Protein AF-A0A316L2T4-F1 (afdb_monomer_lite)

pLDDT: mean 74.72, std 11.22, range [50.94, 92.94]

Secondary structure (DSSP, 8-state):
-------B-HHHHHHHHHTS----EEEES-TTS-EEEEEETTEEEEEE--TTTS-EEESS---HHHHTS-EEEESSHHHHS---

Structure (mmCIF, N/CA/C/O backbone):
data_AF-A0A316L2T4-F1
#
_entry.id   AF-A0A316L2T4-F1
#
loop_
_atom_site.group_PDB
_atom_site.id
_atom_site.type_symbol
_atom_site.label_atom_id
_atom_site.label_alt_id
_atom_site.label_comp_id
_atom_site.label_asym_id
_atom_site.label_entity_id
_atom_site.label_seq_id
_atom_site.pdbx_PDB_ins_code
_atom_site.Cartn_x
_atom_site.Cartn_y
_atom_site.Cartn_z
_atom_site.occupancy
_atom_site.B_iso_or_equiv
_atom_site.auth_seq_id
_atom_site.auth_comp_id
_atom_site.auth_asym_id
_atom_site.auth_atom_id
_atom_site.pdbx_PDB_model_num
ATOM 1 N N . MET A 1 1 ? -9.135 -10.282 18.308 1.00 57.03 1 MET A N 1
ATOM 2 C CA . MET A 1 1 ? -8.439 -9.969 17.042 1.00 57.03 1 MET A CA 1
ATOM 3 C C . MET A 1 1 ? -9.120 -8.749 16.429 1.00 57.03 1 MET A C 1
ATOM 5 O O . MET A 1 1 ? -10.343 -8.764 16.337 1.00 57.03 1 MET A O 1
ATOM 9 N N . LYS A 1 2 ? -8.396 -7.657 16.136 1.00 64.44 2 LYS A N 1
ATOM 10 C CA . LYS A 1 2 ? -9.005 -6.475 15.491 1.00 64.44 2 LYS A CA 1
ATOM 11 C C . LYS A 1 2 ? -9.371 -6.844 14.052 1.00 64.44 2 LYS A C 1
ATOM 13 O O . LYS A 1 2 ? -8.549 -7.421 13.352 1.00 64.44 2 LYS A O 1
ATOM 18 N N . LYS A 1 3 ? -10.595 -6.526 13.630 1.00 73.00 3 LYS A N 1
ATOM 19 C CA . LYS A 1 3 ? -11.036 -6.706 12.244 1.00 73.00 3 LYS A CA 1
ATOM 20 C C . LYS A 1 3 ? -10.672 -5.445 11.466 1.00 73.00 3 LYS A C 1
ATOM 22 O O . LYS A 1 3 ? -11.200 -4.377 11.762 1.00 73.00 3 LYS A O 1
ATOM 27 N N . TYR A 1 4 ? -9.744 -5.567 10.527 1.00 81.69 4 TYR A N 1
ATOM 28 C CA . TYR A 1 4 ? -9.365 -4.485 9.624 1.00 81.69 4 TYR A CA 1
ATOM 29 C C . TYR A 1 4 ? -10.208 -4.564 8.350 1.00 81.69 4 TYR A C 1
ATOM 31 O O . TYR A 1 4 ? -10.595 -5.655 7.931 1.00 81.69 4 TYR A O 1
ATOM 39 N N . ILE A 1 5 ? -10.541 -3.409 7.777 1.00 86.62 5 ILE A N 1
ATOM 40 C CA . ILE A 1 5 ? -11.306 -3.296 6.532 1.00 86.62 5 ILE A CA 1
ATOM 41 C C . ILE A 1 5 ? -10.331 -2.842 5.450 1.00 86.62 5 ILE A C 1
ATOM 43 O O . ILE A 1 5 ? -9.632 -1.853 5.657 1.00 86.62 5 ILE A O 1
ATOM 47 N N . TYR A 1 6 ? -10.292 -3.584 4.345 1.00 89.12 6 TYR A N 1
ATOM 48 C CA . TYR A 1 6 ? -9.497 -3.300 3.153 1.00 89.12 6 TYR A CA 1
ATOM 49 C C . TYR A 1 6 ? -10.465 -3.072 1.993 1.00 89.12 6 TYR A C 1
ATOM 51 O O . TYR A 1 6 ? -10.991 -4.018 1.410 1.00 89.12 6 TYR A O 1
ATOM 59 N N . ASP A 1 7 ? -10.782 -1.813 1.728 1.00 92.94 7 ASP A N 1
ATOM 60 C CA . ASP A 1 7 ? -11.825 -1.395 0.790 1.00 92.94 7 ASP A CA 1
ATOM 61 C C . ASP A 1 7 ? -11.271 -0.734 -0.478 1.00 92.94 7 ASP A C 1
ATOM 63 O O . ASP A 1 7 ? -11.979 -0.667 -1.484 1.00 92.94 7 ASP A O 1
ATOM 67 N N . LEU A 1 8 ? -9.996 -0.336 -0.476 1.00 91.62 8 LEU A N 1
ATOM 68 C CA . LEU A 1 8 ? -9.359 0.339 -1.603 1.00 91.62 8 LEU A CA 1
ATOM 69 C C . LEU A 1 8 ? -8.758 -0.635 -2.606 1.00 91.62 8 LEU A C 1
ATOM 71 O O . LEU A 1 8 ? -8.154 -1.644 -2.241 1.00 91.62 8 LEU A O 1
ATOM 75 N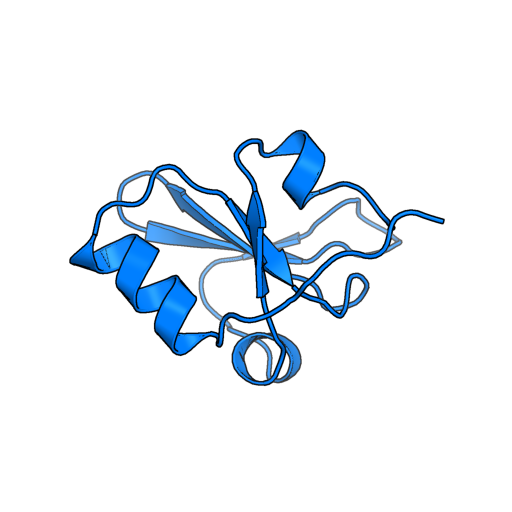 N . THR A 1 9 ? -8.897 -0.313 -3.886 1.00 91.44 9 THR A N 1
ATOM 76 C CA . THR A 1 9 ? -8.111 -0.924 -4.963 1.00 91.44 9 THR A CA 1
ATOM 77 C C . THR A 1 9 ? -6.742 -0.260 -5.079 1.00 91.44 9 THR A C 1
ATOM 79 O O . THR A 1 9 ? -6.515 0.830 -4.556 1.00 91.44 9 THR A O 1
ATOM 82 N N . PHE A 1 10 ? -5.831 -0.885 -5.823 1.00 85.88 10 PHE A N 1
ATOM 83 C CA . PHE A 1 10 ? -4.559 -0.260 -6.172 1.00 85.88 10 PHE A CA 1
ATOM 84 C C . PHE A 1 10 ? -4.743 1.067 -6.934 1.00 85.88 10 PHE A C 1
ATOM 86 O O . PHE A 1 10 ? -4.024 2.030 -6.680 1.00 85.88 10 PHE A O 1
ATOM 93 N N . GLN A 1 11 ? -5.742 1.157 -7.819 1.00 88.56 11 GLN A N 1
ATOM 94 C CA . GLN A 1 11 ? -6.061 2.388 -8.546 1.00 88.56 11 GLN A CA 1
ATOM 95 C C . GLN A 1 11 ? -6.520 3.512 -7.608 1.00 88.56 11 GLN A C 1
ATOM 97 O O . GLN A 1 11 ? -6.095 4.650 -7.792 1.00 88.56 11 GLN A O 1
ATOM 102 N N . ASP A 1 12 ? -7.327 3.198 -6.588 1.00 91.56 12 ASP A N 1
ATOM 103 C CA . ASP A 1 12 ? -7.743 4.185 -5.579 1.00 91.56 12 ASP A CA 1
ATOM 104 C C . ASP A 1 12 ? -6.527 4.731 -4.818 1.00 91.56 12 ASP A C 1
ATOM 106 O O . ASP A 1 12 ? -6.400 5.937 -4.623 1.00 91.56 12 ASP A O 1
ATOM 110 N N . VAL A 1 13 ? -5.581 3.854 -4.460 1.00 87.75 13 VAL A N 1
ATOM 111 C CA . VAL A 1 13 ? -4.329 4.255 -3.799 1.00 87.75 13 VAL A CA 1
ATOM 112 C C . VAL A 1 13 ? -3.496 5.182 -4.683 1.00 87.75 13 VAL A C 1
ATOM 114 O O . VAL A 1 13 ? -3.038 6.224 -4.216 1.00 87.75 13 VAL A O 1
ATOM 117 N N . LEU A 1 14 ? -3.315 4.843 -5.964 1.00 86.25 14 LEU A N 1
ATOM 118 C CA . LEU A 1 14 ? -2.580 5.700 -6.900 1.00 86.25 14 LEU A CA 1
ATOM 119 C C . LEU A 1 14 ? -3.244 7.070 -7.051 1.00 86.25 14 LEU A C 1
ATOM 121 O O . LEU A 1 14 ? -2.547 8.085 -7.024 1.00 86.25 14 LEU A O 1
ATOM 125 N N . LYS A 1 15 ? -4.575 7.100 -7.170 1.00 89.00 15 LYS A N 1
ATOM 126 C CA . LYS A 1 15 ? -5.351 8.338 -7.252 1.00 89.00 15 LYS A CA 1
ATOM 127 C C . LYS A 1 15 ? -5.096 9.225 -6.039 1.00 89.00 15 LYS A C 1
ATOM 129 O O . LYS A 1 15 ? -4.748 10.392 -6.184 1.00 89.00 15 LYS A O 1
ATOM 134 N N . GLU A 1 16 ? -5.187 8.667 -4.841 1.00 88.50 16 GLU A N 1
ATOM 135 C CA . GLU A 1 16 ? -4.981 9.443 -3.621 1.00 88.50 16 GLU A CA 1
ATOM 136 C C . GLU A 1 16 ? -3.547 9.959 -3.467 1.00 88.50 16 GLU A C 1
ATOM 138 O O . GLU A 1 16 ? -3.334 11.084 -3.018 1.00 88.50 16 GLU A O 1
ATOM 143 N N . ILE A 1 17 ? -2.555 9.158 -3.855 1.00 82.69 17 ILE A N 1
ATOM 144 C CA . ILE A 1 17 ? -1.141 9.538 -3.774 1.00 82.69 17 ILE A CA 1
ATOM 145 C C . ILE A 1 17 ? -0.800 10.647 -4.774 1.00 82.69 17 ILE A C 1
ATOM 147 O O . ILE A 1 17 ? -0.096 11.604 -4.438 1.00 82.69 17 ILE A O 1
ATOM 151 N N . PHE A 1 18 ? -1.251 10.505 -6.020 1.00 82.12 18 PHE A N 1
ATOM 152 C CA . PHE A 1 18 ? -0.793 11.352 -7.118 1.00 82.12 18 PHE A CA 1
ATOM 153 C C . PHE A 1 18 ? -1.719 12.524 -7.428 1.00 82.12 18 PHE A C 1
ATOM 155 O O . PHE A 1 18 ? -1.217 13.589 -7.783 1.00 82.12 18 PHE A O 1
ATOM 162 N N . GLU A 1 19 ? -3.032 12.354 -7.286 1.00 84.38 19 GLU A N 1
ATOM 163 C CA . GLU A 1 19 ? -4.016 13.399 -7.592 1.00 84.38 19 GLU A CA 1
ATOM 164 C C . GLU A 1 19 ? -4.428 14.184 -6.344 1.00 84.38 19 GLU A C 1
ATOM 166 O O . GLU A 1 19 ? -4.639 15.392 -6.424 1.00 84.38 19 GLU A O 1
ATOM 171 N N . GLU A 1 20 ? -4.525 13.516 -5.192 1.00 83.06 20 GLU A N 1
ATOM 172 C CA . GLU A 1 20 ? -5.065 14.114 -3.960 1.00 83.06 20 GLU A CA 1
ATOM 173 C C . GLU A 1 20 ? -3.977 14.491 -2.938 1.00 83.06 20 GLU A C 1
ATOM 175 O O . GLU A 1 20 ? -4.291 15.052 -1.890 1.00 83.06 20 GLU A O 1
ATOM 180 N N . ASP A 1 21 ? -2.704 14.209 -3.251 1.00 76.75 21 ASP A N 1
ATOM 181 C CA . ASP A 1 21 ? -1.527 14.443 -2.394 1.00 76.75 21 ASP A CA 1
ATOM 182 C C . ASP A 1 21 ? -1.726 13.931 -0.956 1.00 76.75 21 ASP A C 1
ATOM 184 O O . ASP A 1 21 ? -1.368 14.578 0.032 1.00 76.75 21 ASP A O 1
ATOM 188 N N . SER A 1 22 ? -2.354 12.759 -0.838 1.00 80.81 22 SER A N 1
ATOM 189 C CA . SER A 1 22 ? -2.743 12.185 0.444 1.00 80.81 22 SER A CA 1
ATOM 190 C C . SER A 1 22 ? -1.527 11.982 1.360 1.00 80.81 22 SER A C 1
ATOM 192 O O . SER A 1 22 ? -0.556 11.331 0.964 1.00 80.81 22 SER A O 1
ATOM 194 N N . PRO A 1 23 ? -1.581 12.448 2.625 1.00 78.38 23 PRO A N 1
ATOM 195 C CA . PRO A 1 23 ? -0.530 12.203 3.612 1.00 78.38 23 PRO A CA 1
ATOM 196 C C . PRO A 1 23 ? -0.622 10.796 4.228 1.00 78.38 23 PRO A C 1
ATOM 198 O O . PRO A 1 23 ? 0.092 10.488 5.186 1.00 78.38 23 PRO A O 1
ATOM 201 N N . CYS A 1 24 ? -1.555 9.963 3.755 1.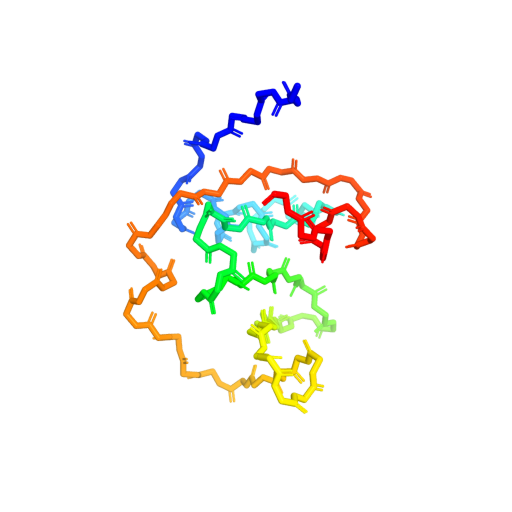00 83.50 24 CYS A N 1
ATOM 202 C CA . CYS A 1 24 ? -1.786 8.635 4.299 1.00 83.50 24 CYS A CA 1
ATOM 203 C C . CYS A 1 24 ? -0.742 7.632 3.814 1.00 83.50 24 CYS A C 1
ATOM 205 O O . CYS A 1 24 ? -0.140 7.752 2.750 1.00 83.50 24 CYS A O 1
ATOM 207 N N . TRP A 1 25 ? -0.605 6.583 4.610 1.00 84.12 25 TRP A N 1
ATOM 208 C CA . TRP A 1 25 ? 0.077 5.361 4.238 1.00 84.12 25 TRP A CA 1
ATOM 209 C C . TRP A 1 25 ? -0.962 4.326 3.817 1.00 84.12 25 TRP A C 1
ATOM 211 O O . TRP A 1 25 ? -2.099 4.337 4.302 1.00 84.12 25 TRP A O 1
ATOM 221 N N . TYR A 1 26 ? -0.562 3.402 2.954 1.00 85.69 26 TYR A N 1
ATOM 222 C CA . TYR A 1 26 ? -1.444 2.359 2.442 1.00 85.69 26 TYR A CA 1
ATOM 223 C C . TYR A 1 26 ? -0.872 1.003 2.775 1.00 85.69 26 TYR A C 1
ATOM 225 O O . TYR A 1 26 ? 0.305 0.750 2.538 1.00 85.69 26 TYR A O 1
ATOM 233 N N . GLN A 1 27 ? -1.711 0.143 3.333 1.00 85.19 27 GLN A N 1
ATOM 234 C CA . GLN A 1 27 ? -1.329 -1.206 3.709 1.00 85.19 27 GLN A CA 1
ATOM 235 C C . GLN A 1 27 ? -2.174 -2.209 2.937 1.00 85.19 27 GLN A C 1
ATOM 237 O O . GLN A 1 27 ? -3.404 -2.142 3.001 1.00 85.19 27 GLN A O 1
ATOM 242 N N . GLY A 1 28 ? -1.506 -3.125 2.239 1.00 84.75 28 GLY A N 1
ATOM 243 C CA . GLY A 1 28 ? -2.140 -4.239 1.538 1.00 84.75 28 GLY A CA 1
ATOM 244 C C . GLY A 1 28 ? -2.693 -5.310 2.484 1.00 84.75 28 GLY A C 1
ATOM 245 O O . GLY A 1 28 ? -2.217 -5.469 3.612 1.00 84.75 28 GLY A O 1
ATOM 246 N N . GLU A 1 29 ? -3.717 -6.036 2.039 1.00 83.31 29 GLU A N 1
ATOM 247 C CA . GLU A 1 29 ? -4.319 -7.139 2.801 1.00 83.31 29 GLU A CA 1
ATOM 248 C C . GLU A 1 29 ? -3.367 -8.337 2.949 1.00 83.31 29 GLU A C 1
ATOM 250 O O . GLU A 1 29 ? -3.359 -9.001 3.987 1.00 83.31 29 GLU A O 1
ATOM 255 N N . ASN A 1 30 ? -2.527 -8.586 1.940 1.00 76.12 30 ASN A N 1
ATOM 256 C CA . ASN A 1 30 ? -1.626 -9.730 1.897 1.00 76.12 30 ASN A CA 1
ATOM 257 C C . ASN A 1 30 ? -0.256 -9.302 2.405 1.00 76.12 30 ASN A C 1
ATOM 259 O O . ASN A 1 30 ? 0.654 -9.005 1.644 1.00 76.12 30 ASN A O 1
ATOM 263 N N . PHE A 1 31 ? -0.123 -9.268 3.728 1.00 64.62 31 PHE A N 1
ATOM 264 C CA . PHE A 1 31 ? 1.055 -8.785 4.451 1.00 64.62 31 PHE A CA 1
ATOM 265 C C . PHE A 1 31 ? 2.398 -9.423 4.059 1.00 64.62 31 PHE A C 1
ATOM 267 O O . PHE A 1 31 ? 3.439 -8.802 4.260 1.00 64.62 31 PHE A O 1
ATOM 274 N N . GLN A 1 32 ? 2.388 -10.658 3.544 1.00 54.47 32 GLN A N 1
ATOM 275 C CA . GLN A 1 32 ? 3.594 -11.359 3.078 1.00 54.47 32 GLN A CA 1
ATOM 276 C C . GLN A 1 32 ? 4.060 -10.905 1.690 1.00 54.47 32 GLN A C 1
ATOM 278 O O . GLN A 1 32 ? 5.252 -10.961 1.413 1.00 54.47 32 GLN A O 1
ATOM 283 N N . ASP A 1 33 ? 3.140 -10.386 0.877 1.00 50.94 33 ASP A N 1
ATOM 284 C CA . ASP A 1 33 ? 3.391 -9.821 -0.454 1.00 50.94 33 ASP A CA 1
ATOM 285 C C . ASP A 1 33 ? 3.168 -8.289 -0.444 1.00 50.94 33 ASP A C 1
ATOM 287 O O . ASP A 1 33 ? 2.930 -7.657 -1.474 1.00 50.94 33 ASP A O 1
ATOM 291 N N . GLY A 1 34 ? 3.129 -7.704 0.761 1.00 53.66 34 GLY A N 1
ATOM 292 C CA . GLY A 1 34 ? 2.356 -6.510 1.092 1.00 53.66 34 GLY A CA 1
ATOM 293 C C . GLY A 1 34 ? 3.162 -5.227 1.034 1.00 53.66 34 GLY A C 1
ATOM 294 O O . GLY A 1 34 ? 4.136 -5.045 1.763 1.00 53.66 34 GLY A O 1
ATOM 295 N N . VAL A 1 35 ? 2.688 -4.333 0.176 1.00 57.88 35 VAL A N 1
ATOM 296 C CA . VAL A 1 35 ? 3.331 -3.076 -0.179 1.00 57.88 35 VAL A CA 1
ATOM 297 C C . VAL A 1 35 ? 2.871 -1.940 0.707 1.00 57.88 35 VAL A C 1
ATOM 299 O O . VAL A 1 35 ? 1.671 -1.724 0.881 1.00 57.88 35 VAL A O 1
ATOM 302 N N . VAL A 1 36 ? 3.837 -1.170 1.196 1.00 65.38 36 VAL A N 1
ATOM 303 C CA . VAL A 1 36 ? 3.597 0.182 1.691 1.00 65.38 36 VAL A CA 1
ATOM 304 C C . VAL A 1 36 ? 3.873 1.166 0.567 1.00 65.38 36 VAL A C 1
ATOM 306 O O . VAL A 1 36 ? 5.016 1.283 0.124 1.00 65.38 36 VAL A O 1
ATOM 309 N N . PHE A 1 37 ? 2.831 1.870 0.124 1.00 66.62 37 PHE A N 1
ATOM 310 C CA . PHE A 1 37 ? 2.981 2.995 -0.789 1.00 66.62 37 PHE A CA 1
ATOM 311 C C . PHE A 1 37 ? 3.119 4.295 -0.007 1.00 66.62 37 PHE A C 1
ATOM 313 O O . PHE A 1 37 ? 2.262 4.618 0.820 1.00 66.62 37 PHE A O 1
ATOM 320 N N . LEU A 1 38 ? 4.179 5.049 -0.295 1.00 64.81 38 LEU A N 1
ATOM 321 C CA . LEU A 1 38 ? 4.246 6.469 0.036 1.00 64.81 38 LEU A CA 1
ATOM 322 C C . LEU A 1 38 ? 4.746 7.270 -1.163 1.00 64.81 38 LEU A C 1
ATOM 324 O O . LEU A 1 38 ? 5.559 6.786 -1.957 1.00 64.81 38 LEU A O 1
ATOM 328 N N . LYS A 1 39 ? 4.315 8.527 -1.239 1.00 63.09 39 LYS A N 1
ATOM 329 C CA . LYS A 1 39 ? 4.994 9.540 -2.041 1.00 63.09 39 LYS A CA 1
ATOM 330 C C . LYS A 1 39 ? 6.224 9.999 -1.272 1.00 63.09 39 LYS A C 1
ATOM 332 O O . LYS A 1 39 ? 6.097 10.647 -0.235 1.00 63.09 39 LYS A O 1
ATOM 337 N N . GLN A 1 40 ? 7.416 9.680 -1.761 1.00 65.12 40 GLN A N 1
ATOM 338 C CA .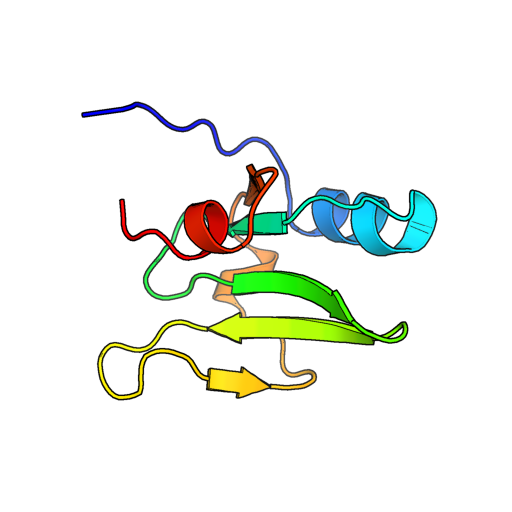 GLN A 1 40 ? 8.657 10.198 -1.186 1.00 65.12 40 GLN A CA 1
ATOM 339 C C . GLN A 1 40 ? 9.403 10.995 -2.250 1.00 65.12 40 GLN A C 1
ATOM 341 O O . GLN A 1 40 ? 9.788 10.444 -3.275 1.00 65.12 40 GLN A O 1
ATOM 346 N N . PHE A 1 41 ? 9.595 12.296 -2.014 1.00 68.06 41 PHE A N 1
ATOM 347 C CA . PHE A 1 41 ? 10.255 13.212 -2.960 1.00 68.06 41 PHE A CA 1
ATOM 348 C C . PHE A 1 41 ? 9.613 13.269 -4.362 1.00 68.06 41 PHE A C 1
ATOM 3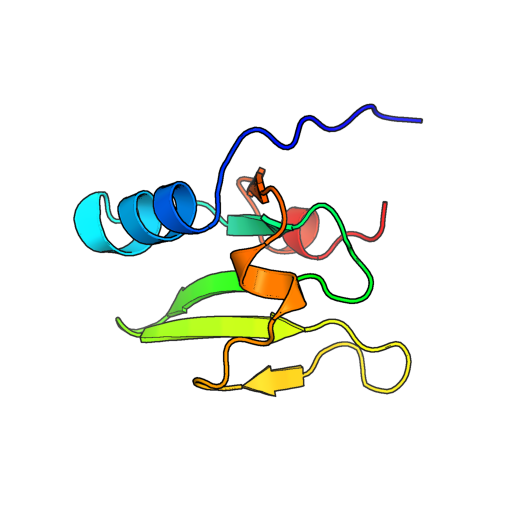50 O O . PHE A 1 41 ? 10.286 13.586 -5.334 1.00 68.06 41 PHE A O 1
ATOM 357 N N . GLY A 1 42 ? 8.308 12.994 -4.468 1.00 66.12 42 GLY A N 1
ATOM 358 C CA . GLY A 1 42 ? 7.581 12.982 -5.744 1.00 66.12 42 GLY A CA 1
ATOM 359 C C . GLY A 1 42 ? 7.526 11.617 -6.436 1.00 66.12 42 GLY A C 1
ATOM 360 O O . GLY A 1 42 ? 6.735 11.463 -7.362 1.00 66.12 42 GLY A O 1
ATOM 361 N N . ASP A 1 43 ? 8.270 10.624 -5.943 1.00 69.50 43 ASP A N 1
ATOM 362 C CA . ASP A 1 43 ? 8.264 9.261 -6.472 1.00 69.50 43 ASP A CA 1
ATOM 363 C C . ASP A 1 43 ? 7.354 8.340 -5.654 1.00 69.50 43 ASP A C 1
ATOM 365 O O . ASP A 1 43 ? 7.263 8.456 -4.425 1.00 69.50 43 ASP A O 1
ATOM 369 N N . LEU A 1 44 ? 6.737 7.367 -6.330 1.00 73.75 44 LEU A N 1
ATOM 370 C CA . LEU A 1 44 ? 6.103 6.235 -5.660 1.00 73.75 44 LEU A CA 1
ATOM 371 C C . LEU A 1 44 ? 7.190 5.317 -5.112 1.00 73.75 44 LEU A C 1
ATOM 373 O O . LEU A 1 44 ? 8.024 4.806 -5.865 1.00 73.75 44 LEU A O 1
ATOM 377 N N . ARG A 1 45 ? 7.167 5.084 -3.804 1.00 72.81 45 ARG A N 1
ATOM 378 C CA . ARG A 1 45 ? 8.000 4.064 -3.170 1.00 72.81 45 ARG A CA 1
ATOM 379 C C . ARG A 1 45 ? 7.135 2.893 -2.756 1.00 72.81 45 ARG A C 1
ATOM 381 O O . ARG A 1 45 ? 6.074 3.085 -2.172 1.00 72.81 45 ARG A O 1
ATOM 388 N N . GLU A 1 46 ? 7.632 1.704 -3.055 1.00 76.19 46 GLU A N 1
ATOM 389 C CA . GLU A 1 46 ? 7.076 0.424 -2.649 1.00 76.19 46 GLU A CA 1
ATOM 390 C C . GLU A 1 46 ? 8.029 -0.212 -1.634 1.00 76.19 46 GLU A C 1
ATOM 392 O O . GLU A 1 46 ? 9.247 -0.234 -1.837 1.00 76.19 46 GLU A O 1
ATOM 397 N N . ARG A 1 47 ? 7.478 -0.720 -0.528 1.00 75.56 47 ARG A N 1
ATOM 398 C CA . ARG A 1 47 ? 8.212 -1.570 0.417 1.00 75.56 47 ARG A CA 1
ATOM 399 C C . ARG A 1 47 ? 7.553 -2.926 0.529 1.00 75.56 47 ARG A C 1
ATOM 401 O O . ARG A 1 47 ? 6.411 -2.985 0.968 1.00 75.56 47 ARG A O 1
ATOM 408 N N . ILE A 1 48 ? 8.296 -3.976 0.202 1.00 71.88 48 ILE A N 1
ATOM 409 C CA . ILE A 1 48 ? 7.868 -5.370 0.319 1.00 71.88 48 ILE A CA 1
ATOM 410 C C . ILE A 1 48 ? 8.538 -5.970 1.555 1.00 71.88 48 ILE A C 1
ATOM 412 O O . ILE A 1 48 ? 9.765 -6.017 1.646 1.00 71.88 48 ILE A O 1
ATOM 416 N N . PHE A 1 49 ? 7.750 -6.428 2.524 1.00 69.31 49 PHE A N 1
ATOM 417 C CA . PHE A 1 49 ? 8.272 -7.001 3.767 1.00 69.31 49 PHE A CA 1
ATOM 418 C C . PHE A 1 49 ? 8.613 -8.477 3.579 1.00 69.31 49 PHE A C 1
ATOM 420 O O . PHE A 1 49 ? 7.727 -9.324 3.529 1.00 69.31 49 PHE A O 1
ATOM 427 N N . THR A 1 50 ? 9.904 -8.804 3.526 1.00 63.94 50 THR A N 1
ATOM 428 C CA . THR A 1 50 ? 10.362 -10.195 3.433 1.00 63.94 50 THR A CA 1
ATOM 429 C C . THR A 1 50 ? 10.802 -10.722 4.805 1.00 63.94 50 THR A C 1
ATOM 431 O O . THR A 1 50 ? 11.323 -9.961 5.629 1.00 63.94 50 THR A O 1
ATOM 434 N N . PRO A 1 51 ? 10.623 -12.028 5.089 1.00 59.16 51 PRO A N 1
ATOM 435 C CA . PRO A 1 51 ? 11.064 -12.631 6.348 1.00 59.16 51 PRO A CA 1
ATOM 436 C C . PRO A 1 51 ? 12.567 -12.480 6.627 1.00 59.16 51 PRO A C 1
ATOM 438 O O . PRO A 1 51 ? 12.959 -12.435 7.789 1.00 59.16 51 PRO A O 1
ATOM 441 N N . GLU A 1 52 ? 13.391 -12.403 5.579 1.00 58.34 52 GLU A N 1
ATOM 442 C CA . GLU A 1 52 ? 14.857 -12.433 5.673 1.00 58.34 52 GLU A CA 1
ATOM 443 C C . GLU A 1 52 ? 15.503 -11.052 5.863 1.00 58.34 52 GLU A C 1
ATOM 445 O O . GLU A 1 52 ? 16.548 -10.964 6.504 1.00 58.34 52 GLU A O 1
ATOM 450 N N . PHE A 1 53 ? 14.896 -9.971 5.355 1.00 55.38 53 PHE A N 1
ATOM 451 C CA . PHE A 1 53 ? 15.548 -8.649 5.287 1.00 55.38 53 PHE A CA 1
ATOM 452 C C . PHE A 1 53 ? 14.810 -7.533 6.037 1.00 55.38 53 PHE A C 1
ATOM 454 O O . PHE A 1 53 ? 15.253 -6.386 6.041 1.00 55.38 53 PHE A O 1
ATOM 461 N N . GLY A 1 54 ? 13.677 -7.830 6.677 1.00 63.56 54 GLY A N 1
ATOM 462 C CA . GLY A 1 54 ? 12.806 -6.809 7.258 1.00 63.56 54 GLY A CA 1
ATOM 463 C C . GLY A 1 54 ? 11.938 -6.158 6.183 1.00 63.56 54 GLY A C 1
ATOM 464 O O . GLY A 1 54 ? 10.725 -6.321 6.237 1.00 63.56 54 GLY A O 1
ATOM 465 N N . TYR A 1 55 ? 12.535 -5.498 5.184 1.00 64.81 55 TYR A N 1
ATOM 466 C CA . TYR A 1 55 ? 11.861 -5.074 3.949 1.00 64.81 55 TYR A CA 1
ATOM 467 C C . TYR A 1 55 ? 12.853 -4.866 2.792 1.00 64.81 55 TYR A C 1
ATOM 469 O O . TYR A 1 55 ? 14.006 -4.499 3.008 1.00 64.81 55 TYR A O 1
ATOM 477 N N . GLN A 1 56 ? 12.390 -5.058 1.558 1.00 67.25 56 GLN A N 1
ATOM 478 C CA . GLN A 1 56 ? 13.030 -4.561 0.339 1.00 67.25 56 GLN A CA 1
ATOM 479 C C . GLN A 1 56 ? 12.296 -3.297 -0.117 1.00 67.25 56 GLN A C 1
ATOM 481 O O . GLN A 1 56 ? 11.066 -3.255 -0.110 1.00 67.25 56 GLN A O 1
ATOM 486 N N . GLN A 1 57 ? 13.045 -2.251 -0.469 1.00 67.19 57 GLN A N 1
ATOM 487 C CA . GLN A 1 57 ? 12.501 -1.012 -1.022 1.00 67.19 57 GLN A CA 1
ATOM 488 C C . GLN A 1 57 ? 13.032 -0.853 -2.442 1.00 67.19 57 GLN A C 1
ATOM 490 O O . GLN A 1 57 ? 14.206 -0.534 -2.616 1.00 67.19 57 GLN A O 1
ATOM 495 N N . ASP A 1 58 ? 12.165 -1.045 -3.430 1.00 59.34 58 ASP A N 1
ATOM 496 C CA . ASP A 1 58 ? 12.525 -0.962 -4.844 1.00 59.34 58 ASP A CA 1
ATOM 497 C C . ASP A 1 58 ? 11.745 0.134 -5.579 1.00 59.34 58 ASP A C 1
ATOM 499 O O . ASP A 1 58 ? 10.789 0.739 -5.087 1.00 59.34 58 ASP A O 1
ATOM 503 N N . THR A 1 59 ? 12.229 0.468 -6.771 1.00 57.84 59 THR A N 1
ATOM 504 C CA . THR A 1 59 ? 11.628 1.429 -7.703 1.00 57.84 59 THR A CA 1
ATOM 505 C C . THR A 1 59 ? 11.932 0.951 -9.127 1.00 57.84 59 THR A C 1
ATOM 507 O O . THR A 1 59 ? 13.113 0.817 -9.438 1.00 57.84 59 THR A O 1
ATOM 510 N N . PRO A 1 60 ? 10.964 0.752 -10.044 1.00 56.41 60 PRO A N 1
ATOM 511 C CA . PRO A 1 60 ? 9.587 0.289 -9.903 1.00 56.41 60 PRO A CA 1
ATOM 512 C C . PRO A 1 60 ? 9.399 -1.039 -10.679 1.00 56.41 60 PRO A C 1
ATOM 514 O O . PRO A 1 60 ? 9.262 -1.042 -11.903 1.00 56.41 60 PRO A O 1
ATOM 517 N N . ILE A 1 61 ? 9.358 -2.179 -9.989 1.00 58.66 61 ILE A N 1
ATOM 518 C CA . ILE A 1 61 ? 8.777 -3.408 -10.549 1.00 58.66 61 ILE A CA 1
ATOM 519 C C . ILE A 1 61 ? 7.632 -3.785 -9.624 1.00 58.66 61 ILE A C 1
ATOM 521 O O . ILE A 1 61 ? 7.814 -4.492 -8.639 1.00 58.66 61 ILE A O 1
ATOM 525 N N . ILE A 1 62 ? 6.451 -3.262 -9.949 1.00 65.19 62 ILE A N 1
ATOM 526 C CA . ILE A 1 62 ? 5.229 -3.558 -9.208 1.00 65.19 62 ILE A CA 1
ATOM 527 C C . ILE A 1 62 ? 4.895 -5.027 -9.464 1.00 65.19 62 ILE A C 1
ATOM 529 O O . ILE A 1 62 ? 4.522 -5.415 -10.576 1.00 65.19 62 ILE A O 1
ATOM 533 N N . SER A 1 63 ? 5.065 -5.854 -8.438 1.00 65.75 63 SER A N 1
ATOM 534 C CA . SER A 1 63 ? 4.820 -7.294 -8.535 1.00 65.75 63 SER A CA 1
ATOM 535 C C . SER A 1 63 ? 3.324 -7.591 -8.721 1.00 65.75 63 SER A C 1
ATOM 537 O O . SER A 1 63 ? 2.471 -6.820 -8.286 1.00 65.75 63 SER A O 1
ATOM 539 N N . HIS A 1 64 ? 2.973 -8.719 -9.355 1.00 66.38 64 HIS A N 1
ATOM 540 C CA . HIS A 1 64 ? 1.569 -9.063 -9.655 1.00 66.38 64 HIS A CA 1
ATOM 541 C C . HIS A 1 64 ? 0.656 -9.007 -8.421 1.00 66.38 64 HIS A C 1
ATOM 543 O O . HIS A 1 64 ? -0.430 -8.442 -8.495 1.00 66.38 64 HIS A O 1
ATOM 549 N N . GLY A 1 65 ? 1.129 -9.504 -7.273 1.00 74.06 65 GLY A N 1
ATOM 550 C CA . GLY A 1 65 ? 0.361 -9.512 -6.023 1.00 74.06 65 GLY A CA 1
ATOM 551 C C . GLY A 1 65 ? 0.013 -8.123 -5.478 1.00 74.06 65 GLY A C 1
ATOM 552 O O . GLY A 1 65 ? -0.889 -7.990 -4.656 1.00 74.06 65 GLY A O 1
ATOM 553 N N . VAL A 1 66 ? 0.686 -7.075 -5.945 1.00 76.12 66 VAL A N 1
ATOM 554 C CA . VAL A 1 66 ? 0.524 -5.698 -5.473 1.00 76.12 66 VAL A CA 1
ATOM 555 C C . VAL A 1 66 ? -0.708 -5.057 -6.098 1.00 76.12 66 VAL A C 1
ATOM 557 O O . VAL A 1 66 ? -1.606 -4.611 -5.398 1.00 76.12 66 VAL A O 1
ATOM 560 N N . TYR A 1 67 ? -0.837 -5.068 -7.422 1.00 79.56 67 TYR A N 1
ATOM 561 C CA . TYR A 1 67 ? -1.982 -4.405 -8.051 1.00 79.56 67 TYR A CA 1
ATOM 562 C C . TYR A 1 67 ? -3.289 -5.213 -7.991 1.00 79.56 67 TYR A C 1
ATOM 564 O O . TYR A 1 67 ? -4.347 -4.666 -8.302 1.00 79.56 67 TYR A O 1
ATOM 572 N N . THR A 1 68 ? -3.250 -6.495 -7.607 1.00 83.19 68 THR A N 1
ATOM 573 C CA . THR A 1 68 ? -4.449 -7.350 -7.505 1.00 83.19 68 THR A CA 1
ATOM 574 C C . THR A 1 68 ? -5.091 -7.378 -6.119 1.00 83.19 68 THR A C 1
ATOM 576 O O . THR A 1 68 ? -6.197 -7.901 -5.988 1.00 83.19 68 THR A O 1
ATOM 579 N N . GLN A 1 69 ? -4.424 -6.860 -5.086 1.00 83.56 69 GLN A N 1
ATOM 580 C CA . GLN A 1 69 ? -4.911 -6.926 -3.704 1.00 83.56 69 GLN A CA 1
ATOM 581 C C . GLN A 1 69 ? -5.677 -5.666 -3.275 1.00 83.56 69 GLN A C 1
ATOM 583 O O . GLN A 1 69 ? -5.679 -4.639 -3.963 1.00 83.56 69 GLN A O 1
ATOM 588 N N . LYS A 1 70 ? -6.343 -5.750 -2.118 1.00 89.00 70 LYS A N 1
ATOM 589 C CA . LYS A 1 70 ? -7.008 -4.609 -1.482 1.00 89.00 70 LYS A CA 1
ATOM 590 C C . LYS A 1 70 ? -6.106 -3.905 -0.479 1.00 89.00 70 LYS A C 1
ATOM 592 O O . LYS A 1 70 ? -5.208 -4.504 0.108 1.00 89.00 70 LYS A O 1
ATOM 597 N N . TYR A 1 71 ? -6.399 -2.628 -0.262 1.00 88.38 71 TYR A N 1
ATOM 598 C CA . TYR A 1 71 ? -5.647 -1.733 0.603 1.00 88.38 71 TYR A CA 1
ATOM 599 C C . TYR A 1 71 ? -6.542 -1.071 1.641 1.00 88.38 71 TYR A C 1
ATOM 601 O O . TYR A 1 71 ? -7.752 -0.921 1.459 1.00 88.38 71 TYR A O 1
ATOM 609 N N . ARG A 1 72 ? -5.915 -0.625 2.727 1.00 88.69 72 ARG A N 1
ATOM 610 C CA . ARG A 1 72 ? -6.521 0.284 3.698 1.00 88.69 72 ARG A CA 1
ATOM 611 C C . ARG A 1 72 ? -5.622 1.481 3.949 1.00 88.69 72 ARG A C 1
ATOM 613 O O . ARG A 1 72 ? -4.396 1.352 3.952 1.00 88.69 72 ARG A O 1
ATOM 620 N N . ARG A 1 73 ? -6.245 2.624 4.229 1.00 89.12 73 ARG A N 1
ATOM 621 C CA . ARG A 1 73 ? -5.544 3.830 4.682 1.00 89.12 73 ARG A CA 1
ATOM 622 C C . ARG A 1 73 ? -5.125 3.665 6.133 1.00 89.12 73 ARG A C 1
ATOM 624 O O . ARG A 1 73 ? -5.899 3.185 6.966 1.00 89.12 73 ARG A O 1
ATOM 631 N N . VAL A 1 74 ? -3.926 4.122 6.451 1.00 85.62 74 VAL A N 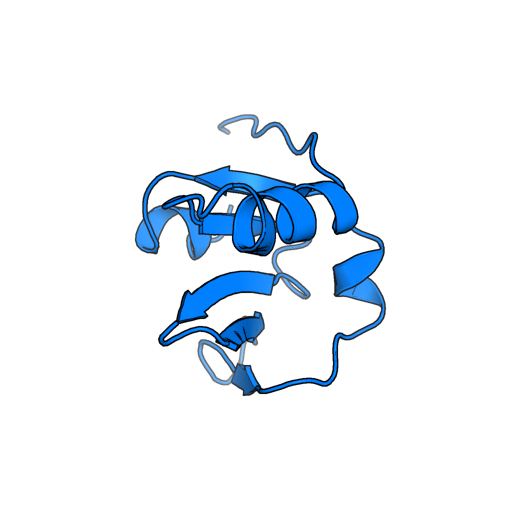1
ATOM 632 C CA . VAL A 1 74 ? -3.459 4.302 7.823 1.00 85.62 74 VAL A CA 1
ATOM 633 C C . VAL A 1 74 ? -2.712 5.624 7.936 1.00 85.62 74 VAL A C 1
ATOM 635 O O . VAL A 1 74 ? -2.138 6.129 6.977 1.00 85.62 74 VAL A O 1
ATOM 638 N N . THR A 1 75 ? -2.739 6.216 9.122 1.00 84.50 75 THR A N 1
ATOM 639 C CA . THR A 1 75 ? -2.204 7.564 9.357 1.00 84.50 75 THR A CA 1
ATOM 640 C C . THR A 1 75 ? -0.750 7.563 9.820 1.00 84.50 75 THR A C 1
ATOM 642 O O . THR A 1 75 ? -0.176 8.626 10.039 1.00 84.50 75 THR A O 1
ATOM 645 N N . SER A 1 76 ? -0.135 6.389 9.984 1.00 81.50 76 SER A N 1
ATOM 646 C CA . SER A 1 76 ? 1.261 6.272 10.396 1.00 81.50 76 SER A CA 1
ATOM 647 C C . SER A 1 76 ? 1.974 5.124 9.691 1.00 81.50 76 SER A C 1
ATOM 649 O O . SER A 1 76 ? 1.393 4.063 9.456 1.00 81.50 76 SER A O 1
ATOM 651 N N . GLN A 1 77 ? 3.267 5.320 9.433 1.00 77.50 77 GLN A N 1
ATOM 652 C CA . GLN A 1 77 ? 4.150 4.282 8.909 1.00 77.50 77 GLN A CA 1
ATOM 653 C C . GLN A 1 77 ? 4.150 3.046 9.818 1.00 77.50 77 GLN A C 1
ATOM 655 O O . GLN A 1 77 ? 3.976 1.931 9.346 1.00 77.50 77 GLN A O 1
ATOM 660 N N . ALA A 1 78 ? 4.260 3.236 11.136 1.00 79.50 78 ALA A N 1
ATOM 661 C CA . ALA A 1 78 ? 4.292 2.129 12.089 1.00 79.50 78 ALA A CA 1
ATOM 662 C C . ALA A 1 78 ? 3.026 1.254 12.033 1.00 79.50 78 ALA A C 1
ATOM 664 O O . ALA A 1 78 ? 3.106 0.043 12.230 1.00 79.50 78 ALA A O 1
ATOM 665 N N . ASP A 1 79 ? 1.858 1.843 11.754 1.00 79.31 79 ASP A N 1
ATOM 666 C CA . ASP A 1 79 ? 0.633 1.070 11.544 1.00 79.31 79 ASP A CA 1
ATOM 667 C C . ASP A 1 79 ? 0.598 0.384 10.176 1.00 79.31 79 ASP A C 1
ATOM 669 O O . ASP A 1 79 ? 0.040 -0.711 10.092 1.00 79.31 79 ASP A O 1
ATOM 673 N N . ALA A 1 80 ? 1.184 0.997 9.141 1.00 79.19 80 ALA A N 1
ATOM 674 C CA . ALA A 1 80 ? 1.304 0.424 7.798 1.00 79.19 80 ALA A CA 1
ATOM 675 C C . ALA A 1 80 ? 2.228 -0.799 7.770 1.00 79.19 80 ALA A C 1
ATOM 677 O O . ALA A 1 80 ? 1.963 -1.755 7.049 1.00 79.19 80 ALA A O 1
ATOM 678 N N . GLU A 1 81 ? 3.256 -0.805 8.614 1.00 77.12 81 GLU A N 1
ATOM 679 C CA . GLU A 1 81 ? 4.268 -1.864 8.691 1.00 77.12 81 GLU A CA 1
ATOM 680 C C . GLU A 1 81 ? 3.936 -2.941 9.751 1.00 77.12 81 GLU A C 1
ATOM 682 O O . GLU A 1 81 ? 4.638 -3.947 9.877 1.00 77.12 81 GLU A O 1
ATOM 687 N N . ARG A 1 82 ? 2.863 -2.767 10.539 1.00 74.25 82 ARG A N 1
ATOM 688 C CA . ARG A 1 82 ? 2.503 -3.699 11.622 1.00 74.25 82 ARG A CA 1
ATOM 689 C C . ARG A 1 82 ? 1.917 -5.005 11.084 1.00 74.25 82 ARG A C 1
ATOM 691 O O . ARG A 1 82 ? 0.754 -5.010 10.703 1.00 74.25 82 ARG A O 1
ATOM 698 N N . LYS A 1 83 ? 2.645 -6.120 11.225 1.00 65.81 83 LYS A N 1
ATOM 699 C CA . LYS A 1 83 ? 2.117 -7.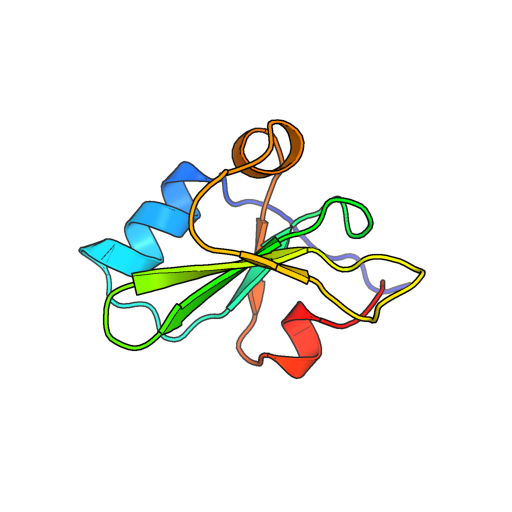484 11.012 1.00 65.81 83 LYS A CA 1
ATOM 700 C C . LYS A 1 83 ? 0.832 -7.710 11.819 1.00 65.81 83 LYS A C 1
ATOM 702 O O . LYS A 1 83 ? 0.828 -7.481 13.032 1.00 65.81 83 LYS A O 1
ATOM 707 N N . ILE A 1 84 ? -0.233 -8.140 11.146 1.00 64.88 84 ILE A N 1
ATOM 708 C CA . ILE A 1 84 ? -1.561 -8.386 11.725 1.00 64.88 84 ILE A CA 1
ATOM 709 C C . ILE A 1 84 ? -1.910 -9.867 11.692 1.00 64.88 84 ILE A C 1
ATOM 711 O O . ILE A 1 84 ? -1.513 -10.522 10.706 1.00 64.88 84 ILE A O 1
#

Sequence (84 aa):
MKKYIYDLTFQDVLKEIFEEDSPCWYQGENFQDGVVFLKQFGDLRERIFTPEFGYQQDTPIISHGVYTQKYRRVTSQADAERKI

Radius of gyration: 11.89 Å; chains: 1; bounding box: 27×27×28 Å

Foldseek 3Di:
DDDDDFDAAPVNVCCCVQVVVHLWWKWWPPLQQIWTWHQDPNDTWTWHQHPPPRTDIDPDDQDPSRRPTTIDTDNDPCVRSDDD